Protein AF-A0A532U741-F1 (afdb_monomer_lite)

Radius of gyration: 11.99 Å; chains: 1; bounding box: 34×36×19 Å

Sequence (51 aa):
MEDGTYGICEICGREISTERLEALCYTTHCIECKAHVEKGTAPRPAGQLTL

Structure (mmCIF, N/CA/C/O backbone):
data_AF-A0A532U741-F1
#
_entry.id   AF-A0A532U741-F1
#
loop_
_atom_site.group_PDB
_atom_site.id
_atom_site.type_symbol
_atom_site.label_atom_id
_atom_site.label_alt_id
_atom_site.label_comp_id
_atom_site.label_asym_id
_atom_site.label_entity_id
_atom_site.label_seq_id
_atom_site.pdbx_PDB_ins_code
_atom_site.Cartn_x
_atom_site.Cartn_y
_atom_site.Cartn_z
_atom_site.occupancy
_atom_site.B_iso_or_equiv
_atom_site.auth_seq_id
_atom_site.auth_comp_id
_atom_site.auth_asym_id
_atom_site.auth_atom_id
_atom_site.pdbx_PDB_model_num
ATOM 1 N N . MET A 1 1 ? -19.711 -5.807 2.572 1.00 44.09 1 MET A N 1
ATOM 2 C CA . MET A 1 1 ? -18.735 -4.899 3.202 1.00 44.09 1 MET A CA 1
ATOM 3 C C . MET A 1 1 ? -17.396 -5.491 2.842 1.00 44.09 1 MET A C 1
ATOM 5 O O . MET A 1 1 ? -17.179 -6.641 3.176 1.00 44.09 1 MET A O 1
ATOM 9 N N . GLU A 1 2 ? -16.641 -4.824 1.976 1.00 51.06 2 GLU A N 1
ATOM 10 C CA . GLU A 1 2 ? -15.453 -5.401 1.342 1.00 51.06 2 GLU A CA 1
ATOM 11 C C . GLU A 1 2 ? -14.312 -5.445 2.357 1.00 51.06 2 GLU A C 1
ATOM 13 O O . GLU A 1 2 ? -13.857 -4.400 2.822 1.00 51.06 2 GLU A O 1
ATOM 18 N N . ASP A 1 3 ? -13.888 -6.652 2.727 1.00 48.97 3 ASP A N 1
ATOM 19 C CA . ASP A 1 3 ? -12.758 -6.922 3.613 1.00 48.97 3 ASP A CA 1
ATOM 20 C C . ASP A 1 3 ? -11.431 -6.455 2.977 1.00 48.97 3 ASP A C 1
ATOM 22 O O . ASP A 1 3 ? -10.638 -7.221 2.434 1.00 48.97 3 ASP A O 1
ATOM 26 N N . GLY A 1 4 ? -11.203 -5.142 3.00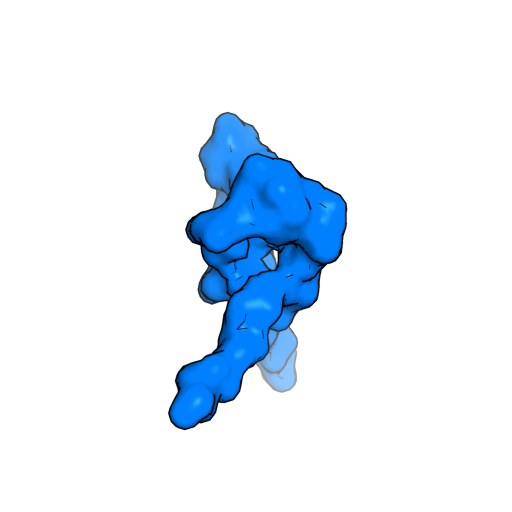5 1.00 54.62 4 GLY A N 1
ATOM 27 C CA . GLY A 1 4 ? -10.171 -4.570 3.862 1.00 54.62 4 GLY A CA 1
ATOM 28 C C . GLY A 1 4 ? -8.726 -5.023 3.667 1.00 54.62 4 GLY A C 1
ATOM 29 O O . GLY A 1 4 ? -7.969 -4.948 4.623 1.00 54.62 4 GLY A O 1
ATOM 30 N N . THR A 1 5 ? -8.273 -5.390 2.465 1.00 61.19 5 THR A N 1
ATOM 31 C CA . THR A 1 5 ? -6.815 -5.439 2.170 1.00 61.19 5 THR A CA 1
ATOM 32 C C . THR A 1 5 ? -6.198 -4.035 2.049 1.00 61.19 5 THR A C 1
ATOM 34 O O . THR A 1 5 ? -5.068 -3.853 1.594 1.00 61.19 5 THR A O 1
ATOM 37 N N . TYR A 1 6 ? -6.969 -3.018 2.433 1.00 66.62 6 TYR A N 1
ATOM 38 C CA . TYR A 1 6 ? -6.583 -1.630 2.409 1.00 66.62 6 TYR A CA 1
ATOM 39 C C . TYR A 1 6 ? -5.479 -1.393 3.431 1.00 66.62 6 TYR A C 1
ATOM 41 O O . TYR A 1 6 ? -5.623 -1.698 4.611 1.00 66.62 6 TYR A O 1
ATOM 49 N N . GLY A 1 7 ? -4.359 -0.869 2.953 1.00 79.12 7 GLY A N 1
ATOM 50 C CA . GLY A 1 7 ? -3.165 -0.767 3.769 1.00 79.12 7 GLY A CA 1
ATOM 51 C C . GLY A 1 7 ? -2.276 -2.003 3.744 1.00 79.12 7 GLY A C 1
ATOM 52 O O . GLY A 1 7 ? -1.430 -2.121 4.615 1.00 79.12 7 GLY A O 1
ATOM 53 N N . ILE A 1 8 ? -2.391 -2.897 2.757 1.00 87.00 8 ILE A N 1
ATOM 54 C CA . ILE A 1 8 ? -1.370 -3.918 2.482 1.00 87.00 8 ILE A CA 1
ATOM 55 C C . ILE A 1 8 ? -0.753 -3.663 1.109 1.00 87.00 8 ILE A C 1
ATOM 57 O O . ILE A 1 8 ? -1.436 -3.359 0.134 1.00 87.00 8 ILE A O 1
ATOM 61 N N . CYS A 1 9 ? 0.569 -3.769 1.033 1.00 89.12 9 CYS A N 1
ATOM 62 C CA . CYS A 1 9 ? 1.318 -3.592 -0.193 1.00 89.12 9 CYS A CA 1
ATOM 63 C C . CYS A 1 9 ? 1.114 -4.783 -1.134 1.00 89.12 9 CYS A C 1
ATOM 65 O O . CYS A 1 9 ? 1.526 -5.889 -0.807 1.00 89.12 9 CYS A O 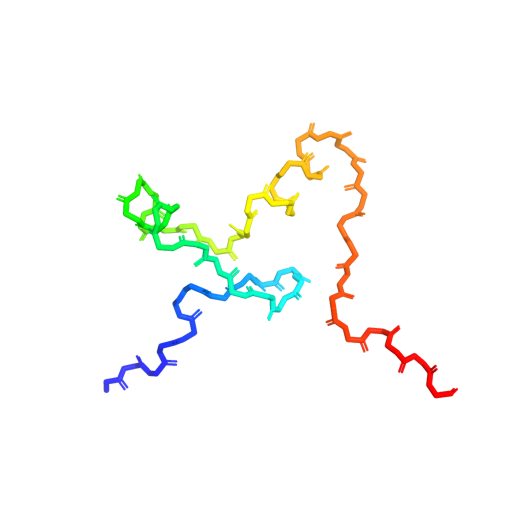1
ATOM 67 N N . GLU A 1 10 ? 0.608 -4.556 -2.345 1.00 86.25 10 GLU A N 1
ATOM 68 C CA . GLU A 1 10 ? 0.423 -5.622 -3.354 1.00 86.25 10 GLU A CA 1
ATOM 69 C C . GLU A 1 10 ? 1.745 -6.249 -3.851 1.00 86.25 10 GLU A C 1
ATOM 71 O O . GLU A 1 10 ? 1.754 -7.364 -4.358 1.00 86.25 10 GLU A O 1
ATOM 76 N N . ILE A 1 11 ? 2.878 -5.554 -3.685 1.00 86.62 11 ILE A N 1
ATOM 77 C CA . ILE A 1 11 ? 4.196 -6.017 -4.144 1.00 86.62 11 ILE A CA 1
ATOM 78 C C . ILE A 1 11 ? 4.850 -6.931 -3.110 1.00 86.62 11 ILE A C 1
ATOM 80 O O . ILE A 1 11 ? 5.357 -8.001 -3.432 1.00 86.62 11 ILE A O 1
ATOM 84 N N . CYS A 1 12 ? 4.904 -6.468 -1.860 1.00 87.94 12 CYS A N 1
ATOM 85 C CA . CYS A 1 12 ? 5.631 -7.156 -0.800 1.00 87.94 12 CYS A CA 1
ATOM 86 C C . CYS A 1 12 ? 4.730 -7.716 0.296 1.00 87.94 12 CYS A C 1
ATOM 88 O O . CYS A 1 12 ? 5.261 -8.191 1.284 1.00 87.94 12 CYS A O 1
ATOM 90 N N . GLY A 1 13 ? 3.408 -7.611 0.200 1.00 85.50 13 GLY A N 1
ATOM 91 C CA . GLY A 1 13 ? 2.473 -8.151 1.192 1.00 85.50 13 GLY A CA 1
ATOM 92 C C . GLY A 1 13 ? 2.579 -7.557 2.603 1.00 85.50 13 GLY A C 1
ATOM 93 O O . GLY A 1 13 ? 1.953 -8.079 3.517 1.00 85.50 13 GLY A O 1
ATOM 94 N N . ARG A 1 14 ? 3.376 -6.498 2.815 1.00 85.44 14 ARG A N 1
ATOM 95 C CA . ARG A 1 14 ? 3.527 -5.820 4.115 1.00 85.44 14 ARG A CA 1
ATOM 96 C C . ARG A 1 14 ? 2.501 -4.715 4.295 1.00 85.44 14 ARG A C 1
ATOM 98 O O . ARG A 1 14 ? 2.060 -4.117 3.318 1.00 85.44 14 ARG A O 1
ATOM 105 N N . GLU A 1 15 ? 2.206 -4.390 5.544 1.00 87.38 15 GLU A N 1
ATOM 106 C CA . GLU A 1 15 ? 1.329 -3.278 5.898 1.00 87.38 15 GLU A CA 1
ATOM 107 C C . GLU A 1 15 ? 1.898 -1.925 5.418 1.00 87.38 15 GLU A C 1
ATOM 109 O O . GLU A 1 15 ? 3.104 -1.662 5.456 1.00 87.38 15 GLU A O 1
ATOM 114 N N . ILE A 1 16 ? 1.018 -1.063 4.923 1.00 88.25 16 ILE A N 1
ATOM 115 C CA . ILE A 1 16 ? 1.276 0.308 4.499 1.00 88.25 16 ILE A CA 1
ATOM 116 C C . ILE A 1 16 ? 0.963 1.197 5.699 1.00 88.25 16 ILE A C 1
ATOM 118 O O . ILE A 1 16 ? -0.134 1.146 6.246 1.00 88.25 16 ILE A O 1
ATOM 122 N N . SER A 1 17 ? 1.923 2.033 6.090 1.00 86.31 17 SER A N 1
ATOM 123 C CA . SER A 1 17 ? 1.760 2.961 7.209 1.00 86.31 17 SER A CA 1
ATOM 124 C C . SER A 1 17 ? 0.512 3.832 7.047 1.00 86.31 17 SER A C 1
ATOM 126 O O . SER A 1 17 ? 0.268 4.371 5.966 1.00 86.31 17 SER A O 1
ATOM 128 N N . THR A 1 18 ? -0.237 4.027 8.131 1.00 84.12 18 THR A N 1
ATOM 129 C CA . THR A 1 18 ? -1.449 4.859 8.156 1.00 84.12 18 THR A CA 1
ATOM 130 C C . THR A 1 18 ? -1.189 6.281 7.681 1.00 84.12 18 THR A C 1
ATOM 132 O O . THR A 1 18 ? -1.918 6.743 6.819 1.00 84.12 18 THR A O 1
ATOM 135 N N . GLU A 1 19 ? -0.083 6.911 8.091 1.00 85.94 19 GLU A N 1
ATOM 136 C CA . GLU A 1 19 ? 0.327 8.245 7.608 1.00 85.94 19 GLU A CA 1
ATOM 137 C C . GLU A 1 19 ? 0.377 8.319 6.067 1.00 85.94 19 GLU A C 1
ATOM 139 O O . GLU A 1 19 ? -0.007 9.309 5.443 1.00 85.94 19 GLU A O 1
ATOM 144 N N . ARG A 1 20 ? 0.797 7.223 5.422 1.00 85.06 20 ARG A N 1
ATOM 145 C CA . ARG A 1 20 ? 0.850 7.101 3.962 1.00 85.06 20 ARG A CA 1
ATOM 146 C C . ARG A 1 20 ? -0.545 6.987 3.355 1.00 85.06 20 ARG A C 1
ATOM 148 O O . ARG A 1 20 ? -0.773 7.546 2.290 1.00 85.06 20 ARG A O 1
ATOM 155 N N . LEU A 1 21 ? -1.443 6.249 4.003 1.00 84.06 21 LEU A N 1
ATOM 156 C CA . LEU A 1 21 ? -2.838 6.090 3.586 1.00 84.06 21 LEU A CA 1
ATOM 157 C C . LEU A 1 21 ? -3.652 7.362 3.849 1.00 84.06 21 LEU A C 1
ATOM 159 O O . LEU A 1 21 ? -4.584 7.640 3.107 1.00 84.06 21 LEU A O 1
ATOM 163 N N . GLU A 1 22 ? -3.291 8.147 4.861 1.00 84.50 22 GLU A N 1
ATOM 164 C CA . GLU A 1 22 ? -3.887 9.453 5.148 1.00 84.50 22 GLU A CA 1
ATOM 165 C C . GLU A 1 22 ? -3.458 10.494 4.108 1.00 84.50 22 GLU A C 1
ATOM 167 O O . GLU A 1 22 ? -4.293 11.241 3.602 1.00 84.50 22 GLU A O 1
ATOM 172 N N . ALA A 1 23 ? -2.177 10.502 3.719 1.00 87.50 23 ALA A N 1
ATOM 173 C CA . ALA A 1 23 ? -1.674 11.381 2.662 1.00 87.50 23 ALA A CA 1
ATOM 174 C C . ALA A 1 23 ? -2.092 10.929 1.249 1.00 87.50 23 ALA A C 1
ATOM 176 O O . ALA A 1 23 ? -2.339 11.754 0.369 1.00 87.50 23 ALA A O 1
ATOM 177 N N . LEU A 1 24 ? -2.135 9.617 1.009 1.00 83.38 24 LEU A N 1
ATOM 178 C CA . LEU A 1 24 ? -2.436 8.994 -0.278 1.00 83.38 24 LEU A CA 1
ATOM 179 C C . LEU A 1 24 ? -3.378 7.810 -0.067 1.00 83.38 24 LEU A C 1
ATOM 181 O O . LEU A 1 24 ? -2.981 6.647 -0.161 1.00 83.38 24 LEU A O 1
ATOM 185 N N . CYS A 1 25 ? -4.655 8.119 0.135 1.00 76.19 25 CYS A N 1
ATOM 186 C CA . CYS A 1 25 ? -5.751 7.170 0.351 1.00 76.19 25 CYS A CA 1
ATOM 187 C C . CYS A 1 25 ? -6.138 6.322 -0.881 1.00 76.19 25 CYS A C 1
ATOM 189 O O . CYS A 1 25 ? -7.262 5.859 -1.041 1.00 76.19 25 CYS A O 1
ATOM 191 N N . TYR A 1 26 ? -5.203 6.124 -1.794 1.00 81.19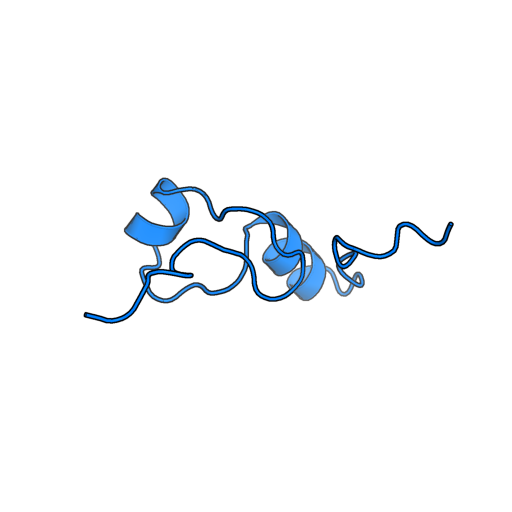 26 TYR A N 1
ATOM 192 C CA . TYR A 1 26 ? -5.332 5.227 -2.934 1.00 81.19 26 TYR A CA 1
ATOM 193 C C . TYR A 1 26 ? -4.028 4.457 -3.177 1.00 81.19 26 TYR A C 1
ATOM 195 O O . TYR A 1 26 ? -3.895 3.757 -4.179 1.00 81.19 26 TYR A O 1
ATOM 203 N N . THR A 1 27 ? -3.025 4.605 -2.298 1.00 85.31 27 THR A N 1
ATOM 204 C CA . THR A 1 27 ? -1.746 3.920 -2.466 1.00 85.31 27 THR A CA 1
ATOM 205 C C . THR A 1 27 ? -1.895 2.441 -2.126 1.00 85.31 27 THR A C 1
ATOM 207 O O . THR A 1 27 ? -2.230 2.068 -1.006 1.00 85.31 27 THR A O 1
ATOM 210 N N . THR A 1 28 ? -1.591 1.593 -3.100 1.00 88.06 28 THR A N 1
ATOM 211 C CA . THR A 1 28 ? -1.549 0.133 -2.951 1.00 88.06 28 THR A CA 1
ATOM 212 C C . THR A 1 28 ? -0.127 -0.383 -2.704 1.00 88.06 28 THR A C 1
ATOM 214 O O . THR A 1 28 ? 0.093 -1.569 -2.474 1.00 88.06 28 THR A O 1
ATOM 217 N N . HIS A 1 29 ? 0.873 0.510 -2.710 1.00 89.25 29 HIS A N 1
ATOM 218 C CA . HIS A 1 29 ? 2.281 0.191 -2.453 1.00 89.25 29 HIS A CA 1
ATOM 219 C C . HIS A 1 29 ? 2.798 0.862 -1.180 1.00 89.25 29 HIS A C 1
ATOM 221 O O . HIS A 1 29 ? 2.513 2.035 -0.918 1.00 89.25 29 HIS A O 1
ATOM 227 N N . CYS A 1 30 ? 3.633 0.144 -0.423 1.00 89.50 30 CYS A N 1
ATOM 228 C CA . CYS A 1 30 ? 4.343 0.710 0.721 1.00 89.50 30 CYS A CA 1
ATOM 229 C C . CYS A 1 30 ? 5.441 1.692 0.278 1.00 89.50 30 CYS A C 1
ATOM 231 O O . CYS A 1 30 ? 5.864 1.713 -0.883 1.00 89.50 30 CYS A O 1
ATOM 233 N N . ILE A 1 31 ? 5.923 2.513 1.220 1.00 87.94 31 ILE A N 1
ATOM 234 C CA . ILE A 1 31 ? 6.963 3.522 0.955 1.00 87.94 31 ILE A CA 1
ATOM 235 C C . ILE A 1 31 ? 8.246 2.895 0.403 1.00 87.94 31 ILE A C 1
ATOM 237 O O . ILE A 1 31 ? 8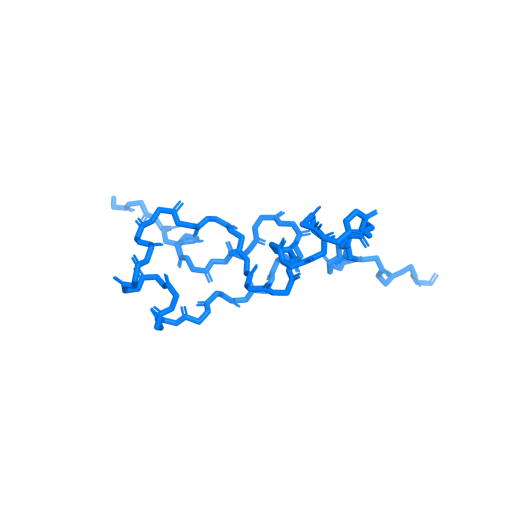.851 3.447 -0.509 1.00 87.94 31 ILE A O 1
ATOM 241 N N . GLU A 1 32 ? 8.600 1.708 0.893 1.00 88.25 32 GLU A N 1
ATOM 242 C CA . GLU A 1 32 ? 9.799 0.984 0.488 1.00 88.25 32 GLU A CA 1
ATOM 243 C C . GLU 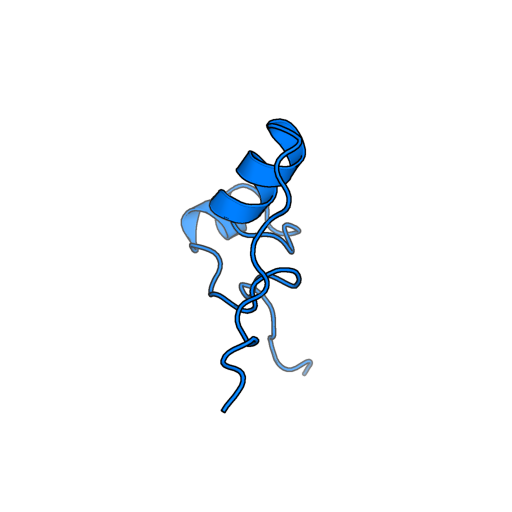A 1 32 ? 9.687 0.509 -0.965 1.00 88.25 32 GLU A C 1
ATOM 245 O O . GLU A 1 32 ? 10.531 0.855 -1.788 1.00 88.25 32 GLU A O 1
ATOM 250 N N . CYS A 1 33 ? 8.608 -0.197 -1.326 1.00 90.56 33 CYS A N 1
ATOM 251 C CA . CYS A 1 33 ? 8.403 -0.668 -2.699 1.00 90.56 33 CYS A CA 1
ATOM 252 C C . CYS A 1 33 ? 8.280 0.490 -3.690 1.00 90.56 33 CYS A C 1
ATOM 254 O O . CYS A 1 33 ? 8.860 0.431 -4.771 1.00 90.56 33 CYS A O 1
ATOM 256 N N . LYS A 1 34 ? 7.589 1.569 -3.307 1.00 88.06 34 LYS A N 1
ATOM 257 C CA . LYS A 1 34 ? 7.493 2.770 -4.141 1.00 88.06 34 LYS A CA 1
ATOM 258 C C . LYS A 1 34 ? 8.875 3.394 -4.366 1.00 88.06 34 LYS A C 1
ATOM 260 O O . LYS A 1 34 ? 9.234 3.668 -5.503 1.00 88.06 34 LYS A O 1
ATOM 265 N N . ALA A 1 35 ? 9.693 3.493 -3.317 1.00 90.12 35 ALA A N 1
ATOM 266 C CA . ALA A 1 35 ? 11.065 3.979 -3.430 1.00 90.12 35 ALA A CA 1
ATOM 267 C C . ALA A 1 35 ? 11.959 3.059 -4.281 1.00 90.12 35 ALA A C 1
ATOM 269 O O . ALA A 1 35 ? 12.864 3.548 -4.950 1.00 90.12 35 ALA A O 1
ATOM 270 N N . HIS A 1 36 ? 11.735 1.743 -4.266 1.00 89.88 36 HIS A N 1
ATOM 271 C CA . HIS A 1 36 ? 12.434 0.794 -5.135 1.00 89.88 36 HIS A CA 1
ATOM 272 C C . HIS A 1 36 ? 12.096 1.017 -6.611 1.00 89.88 36 HIS A C 1
ATOM 274 O O . HIS A 1 36 ? 13.015 1.114 -7.421 1.00 89.88 36 HIS A O 1
ATOM 280 N N . VAL A 1 37 ? 10.810 1.188 -6.933 1.00 87.06 37 VAL A N 1
ATOM 281 C CA . VAL A 1 37 ? 10.345 1.495 -8.295 1.00 87.06 37 VAL A CA 1
ATOM 282 C C . VAL A 1 37 ? 10.953 2.806 -8.796 1.00 87.06 37 VAL A C 1
ATOM 284 O O . VAL A 1 37 ? 11.503 2.836 -9.892 1.00 87.06 37 VAL A O 1
ATOM 287 N N . GLU A 1 38 ? 10.944 3.862 -7.976 1.00 88.00 38 GLU A N 1
ATOM 288 C CA . GLU A 1 38 ? 11.554 5.151 -8.342 1.00 88.00 38 GLU A CA 1
ATOM 289 C C . GLU A 1 38 ? 13.076 5.066 -8.506 1.00 88.00 38 GLU A C 1
ATOM 291 O O . GLU A 1 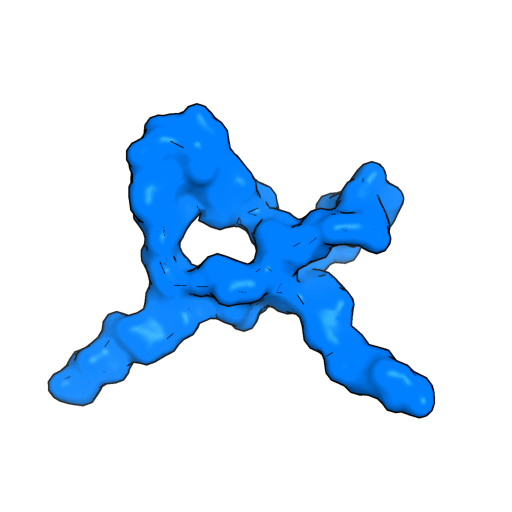38 ? 13.654 5.746 -9.352 1.00 88.00 38 GLU A O 1
ATOM 296 N N . LYS A 1 39 ? 13.734 4.199 -7.729 1.00 87.62 39 LYS A N 1
ATOM 297 C CA . LYS A 1 39 ? 15.175 3.931 -7.839 1.00 87.62 39 LYS A CA 1
ATOM 298 C C . LYS A 1 39 ? 15.533 2.934 -8.948 1.00 87.62 39 LYS A C 1
ATOM 300 O O . LYS A 1 39 ? 16.717 2.692 -9.159 1.00 87.62 39 LYS A O 1
ATOM 305 N N . GLY A 1 40 ? 14.553 2.346 -9.639 1.00 86.50 40 GLY A N 1
ATOM 306 C CA . GLY A 1 40 ? 14.777 1.304 -10.648 1.00 86.50 40 GLY A CA 1
ATOM 307 C C . GLY A 1 40 ? 15.282 -0.030 -10.079 1.00 86.50 40 GLY A C 1
ATOM 308 O O . GLY A 1 40 ? 15.776 -0.875 -10.822 1.00 86.50 40 GLY A O 1
ATOM 309 N N . THR A 1 41 ? 15.168 -0.236 -8.768 1.00 82.62 41 THR A N 1
ATOM 310 C CA . THR A 1 41 ? 15.555 -1.483 -8.099 1.00 82.62 41 THR A CA 1
ATOM 311 C C . THR A 1 41 ? 14.334 -2.384 -7.974 1.00 82.62 41 THR A C 1
ATOM 313 O O . THR A 1 41 ? 13.268 -1.927 -7.576 1.00 82.62 41 THR A O 1
ATOM 316 N N . ALA A 1 42 ? 14.475 -3.680 -8.255 1.00 77.12 42 ALA A N 1
ATOM 317 C CA . ALA A 1 42 ? 13.379 -4.628 -8.079 1.00 77.12 42 ALA A CA 1
ATOM 318 C C . ALA A 1 42 ? 13.004 -4.762 -6.583 1.00 77.12 42 ALA A C 1
ATOM 320 O O . ALA A 1 42 ? 13.863 -5.143 -5.777 1.00 77.12 42 ALA A O 1
ATOM 321 N N . PRO A 1 43 ? 11.755 -4.457 -6.181 1.00 75.38 43 PRO A N 1
ATOM 322 C CA . PRO A 1 43 ? 11.305 -4.686 -4.814 1.00 75.38 43 PRO A CA 1
ATOM 323 C C . PRO A 1 43 ? 11.230 -6.192 -4.534 1.00 75.38 43 PRO A C 1
ATOM 325 O O . PRO A 1 43 ? 10.798 -6.971 -5.383 1.00 75.38 43 PRO A O 1
ATOM 328 N N . ARG A 1 44 ? 11.659 -6.623 -3.343 1.00 70.38 44 ARG A N 1
ATOM 329 C CA . ARG A 1 44 ? 11.615 -8.044 -2.972 1.00 70.38 44 ARG A CA 1
ATOM 330 C C . ARG A 1 44 ? 10.178 -8.428 -2.586 1.00 70.38 44 ARG A C 1
ATOM 332 O O . ARG A 1 44 ? 9.656 -7.832 -1.640 1.00 70.38 44 ARG A O 1
ATOM 339 N N . PRO A 1 45 ? 9.539 -9.402 -3.257 1.00 67.69 45 PRO A N 1
ATOM 340 C CA . PRO A 1 45 ? 8.232 -9.886 -2.828 1.00 67.69 45 PRO A CA 1
ATOM 341 C C . PRO A 1 45 ? 8.386 -10.630 -1.495 1.00 67.69 45 PRO A C 1
ATOM 343 O O . PRO A 1 45 ? 9.251 -11.503 -1.370 1.00 67.69 45 PRO A O 1
ATOM 346 N N . ALA A 1 46 ? 7.583 -10.293 -0.479 1.00 62.66 46 ALA A N 1
ATOM 347 C CA . ALA A 1 46 ? 7.549 -11.114 0.728 1.00 62.66 46 ALA A CA 1
ATOM 348 C C . ALA A 1 46 ? 6.784 -12.394 0.402 1.00 62.66 46 ALA A C 1
ATOM 350 O O . ALA A 1 46 ? 5.677 -12.348 -0.126 1.00 62.66 46 ALA A O 1
ATOM 351 N N . GLY A 1 47 ? 7.409 -13.532 0.680 1.00 58.97 47 GLY A N 1
ATOM 352 C CA . GLY A 1 47 ? 6.825 -14.844 0.415 1.00 58.97 47 GLY A CA 1
ATOM 353 C C . GLY A 1 47 ? 7.761 -15.825 -0.279 1.00 58.97 47 GLY A C 1
ATOM 354 O O . GLY A 1 47 ? 7.476 -17.015 -0.266 1.00 58.97 47 GLY A O 1
ATOM 355 N N . GLN A 1 48 ? 8.911 -15.394 -0.810 1.00 58.22 48 GLN A N 1
ATOM 356 C CA . GLN A 1 48 ? 9.920 -16.335 -1.309 1.00 58.22 48 GLN A CA 1
ATOM 357 C C . GLN A 1 48 ? 10.854 -16.796 -0.178 1.00 58.22 48 GLN A C 1
ATOM 359 O O . GLN A 1 48 ? 12.061 -16.565 -0.213 1.00 58.22 48 GLN A O 1
ATOM 364 N N . LEU A 1 49 ? 10.285 -17.429 0.850 1.00 56.66 49 LEU A N 1
ATOM 365 C CA . LEU A 1 49 ? 11.037 -18.370 1.675 1.00 56.66 49 LEU A CA 1
ATOM 366 C C . LEU A 1 49 ? 10.912 -19.725 0.977 1.00 56.66 49 LEU A C 1
ATOM 368 O O . LEU A 1 49 ? 9.969 -20.474 1.215 1.00 56.66 49 LEU A O 1
ATOM 372 N N . THR A 1 50 ? 11.813 -19.991 0.033 1.00 56.31 50 THR A N 1
ATOM 373 C CA . THR A 1 50 ? 11.976 -21.343 -0.503 1.00 56.31 50 THR A CA 1
ATOM 374 C C . THR A 1 50 ? 12.485 -22.221 0.640 1.00 56.31 50 THR A C 1
ATOM 376 O O . THR A 1 50 ? 13.518 -21.902 1.229 1.00 56.31 50 THR A O 1
ATOM 379 N N . LEU A 1 51 ? 11.699 -23.249 0.976 1.00 61.75 51 LEU A N 1
ATOM 380 C CA . LEU A 1 51 ? 12.038 -24.345 1.890 1.00 61.75 51 LEU A CA 1
ATOM 381 C C . LEU A 1 51 ? 13.363 -25.016 1.511 1.00 61.75 51 LEU A C 1
ATOM 383 O O . LEU A 1 51 ? 13.597 -25.190 0.292 1.00 61.75 51 LEU A O 1
#

pLDDT: mean 78.26, std 13.09, range [44.09, 90.56]

Secondary structure (DSSP, 8-state):
-----TTB-TTT-PBPPHHHHHH-TT--S-HHHHHHHHTTPPPPPTT----

Foldseek 3Di:
DDPDPQQAAPQARHGADVVCCVVPVPDNHHPVCVVCVVVVHRDDHHPPPDD